Protein AF-A0A484KHX3-F1 (afdb_monomer_lite)

Foldseek 3Di:
DPLPVPVVCLDVPNVCVLVVLQVLLVQLVVPPPRDDPVVNVSSLVVVLVCVVPDDPVSVVVSLVSHDPSSNVSNCVSNVD

Sequence (80 aa):
MVERSDAELLGPNNQYLPKIVSVFAEVLCAGKDLATEQTASRMVSLLRQLQQTLPPATLASTWSSLQPQQQMALQSILSS

pLDDT: mean 84.07, std 10.52, range [50.41, 92.38]

InterPro domains:
  IPR011989 Armadillo-like helical [G3DSA:1.25.10.10] (1-79)

Organism: NCBI:txid132261

Structure (mmCIF, N/CA/C/O backbone):
data_AF-A0A484KHX3-F1
#
_entry.id   AF-A0A484KHX3-F1
#
loop_
_atom_site.group_PDB
_atom_site.id
_atom_site.type_symbol
_atom_site.label_atom_id
_atom_site.label_alt_id
_atom_site.label_comp_id
_atom_site.label_asym_id
_atom_site.label_entity_id
_atom_site.label_seq_id
_atom_site.pdbx_PDB_ins_code
_atom_site.Cartn_x
_atom_site.Cartn_y
_atom_site.Cartn_z
_atom_site.occupancy
_atom_site.B_iso_or_equiv
_atom_site.auth_seq_id
_atom_site.auth_comp_id
_atom_site.auth_asym_id
_atom_site.auth_atom_id
_atom_site.pdbx_PDB_model_num
ATOM 1 N N . MET A 1 1 ? -4.315 -19.289 -3.716 1.00 53.31 1 MET A N 1
ATOM 2 C CA . MET A 1 1 ? -4.209 -18.241 -2.678 1.00 53.31 1 MET A CA 1
ATOM 3 C C . MET A 1 1 ? -3.626 -17.002 -3.348 1.00 53.31 1 MET A C 1
ATOM 5 O O . MET A 1 1 ? -2.480 -17.056 -3.771 1.00 53.31 1 MET A O 1
ATOM 9 N N . VAL A 1 2 ? -4.443 -15.959 -3.531 1.00 53.78 2 VAL A N 1
ATOM 10 C CA . VAL A 1 2 ? -4.203 -14.705 -4.296 1.00 53.78 2 VAL A CA 1
ATOM 11 C C . VAL A 1 2 ? -3.305 -13.719 -3.509 1.00 53.78 2 VAL A C 1
ATOM 13 O O . VAL A 1 2 ? -3.555 -12.531 -3.386 1.00 53.78 2 VAL A O 1
ATOM 16 N N . GLU A 1 3 ? -2.261 -14.235 -2.860 1.00 50.41 3 GLU A N 1
ATOM 17 C CA . GLU A 1 3 ? -1.343 -13.421 -2.039 1.00 50.41 3 GLU A CA 1
ATOM 18 C C . GLU A 1 3 ? 0.035 -13.240 -2.676 1.00 50.41 3 GLU A C 1
ATOM 20 O O . GLU A 1 3 ? 0.808 -12.381 -2.255 1.00 50.41 3 GLU A O 1
ATOM 25 N N . ARG A 1 4 ? 0.357 -14.034 -3.702 1.00 55.44 4 ARG A N 1
ATOM 26 C CA . ARG A 1 4 ? 1.459 -13.694 -4.598 1.00 55.44 4 ARG A CA 1
ATOM 27 C C . ARG A 1 4 ? 0.942 -12.607 -5.520 1.00 55.44 4 ARG A C 1
ATOM 29 O O . ARG A 1 4 ? -0.183 -12.716 -5.986 1.00 55.44 4 ARG A O 1
ATOM 36 N N . SER A 1 5 ? 1.741 -11.566 -5.730 1.00 54.88 5 SER A N 1
ATOM 37 C CA . SER A 1 5 ? 1.498 -10.489 -6.687 1.00 54.88 5 SER A CA 1
ATOM 38 C C . SER A 1 5 ? 1.310 -11.048 -8.100 1.00 54.88 5 SER A C 1
ATOM 40 O O . SER A 1 5 ? 2.219 -10.977 -8.924 1.00 54.88 5 SER A O 1
ATOM 42 N N . ASP A 1 6 ? 0.156 -11.651 -8.370 1.00 57.91 6 ASP A N 1
ATOM 43 C CA . ASP A 1 6 ? -0.246 -12.051 -9.702 1.00 57.91 6 ASP A CA 1
ATOM 44 C C . ASP A 1 6 ? -0.280 -10.766 -10.516 1.00 57.91 6 ASP A C 1
ATOM 46 O O . ASP A 1 6 ? -1.031 -9.836 -10.213 1.00 57.91 6 ASP A O 1
ATOM 50 N N . ALA A 1 7 ? 0.592 -10.683 -11.519 1.00 58.94 7 ALA A N 1
ATOM 51 C CA . ALA A 1 7 ? 0.667 -9.537 -12.418 1.00 58.94 7 ALA A CA 1
ATOM 52 C C . ALA A 1 7 ? -0.707 -9.229 -13.050 1.00 58.94 7 ALA A C 1
ATOM 54 O O . ALA A 1 7 ? -0.988 -8.088 -13.407 1.00 58.94 7 ALA A O 1
ATOM 55 N N . GLU A 1 8 ? -1.590 -10.230 -13.100 1.00 64.75 8 GLU A N 1
ATOM 56 C CA . GLU A 1 8 ? -2.992 -10.112 -13.493 1.00 64.75 8 GLU A CA 1
ATOM 57 C C . GLU A 1 8 ? -3.791 -9.128 -12.619 1.00 64.75 8 GLU A C 1
ATOM 59 O O . GLU A 1 8 ? -4.616 -8.385 -13.145 1.00 64.75 8 GLU A O 1
ATOM 64 N N . LEU A 1 9 ? -3.520 -9.048 -11.309 1.00 72.25 9 LEU A N 1
ATOM 65 C CA . LEU A 1 9 ? -4.214 -8.132 -10.389 1.00 72.25 9 LEU A CA 1
ATOM 66 C C . LEU A 1 9 ? -3.792 -6.677 -10.582 1.00 72.25 9 LEU A C 1
ATOM 68 O O . LEU A 1 9 ? -4.607 -5.767 -10.441 1.00 72.25 9 LEU A O 1
ATOM 72 N N . LEU A 1 10 ? -2.518 -6.446 -10.897 1.00 79.81 10 LEU A N 1
ATOM 73 C CA . LEU A 1 10 ? -2.002 -5.099 -11.153 1.00 79.81 10 LEU A CA 1
ATOM 74 C C . LEU A 1 10 ? -2.347 -4.624 -12.571 1.00 79.81 10 LEU A C 1
ATOM 76 O O . LEU A 1 10 ? -2.398 -3.417 -12.823 1.00 79.81 10 LEU A O 1
ATOM 80 N N . GLY A 1 11 ? -2.641 -5.565 -13.470 1.00 81.38 11 GLY A N 1
ATOM 81 C CA . GLY A 1 11 ? -2.890 -5.314 -14.880 1.00 81.38 11 GLY A CA 1
ATOM 82 C C . GLY A 1 11 ? -1.613 -4.923 -15.636 1.00 81.38 11 GLY A C 1
ATOM 83 O O . GLY A 1 11 ? -0.548 -4.729 -15.038 1.00 81.38 11 GLY A O 1
ATOM 84 N N . PRO A 1 12 ? -1.695 -4.782 -16.970 1.00 82.81 12 PRO A N 1
ATOM 85 C CA . PRO A 1 12 ? -0.556 -4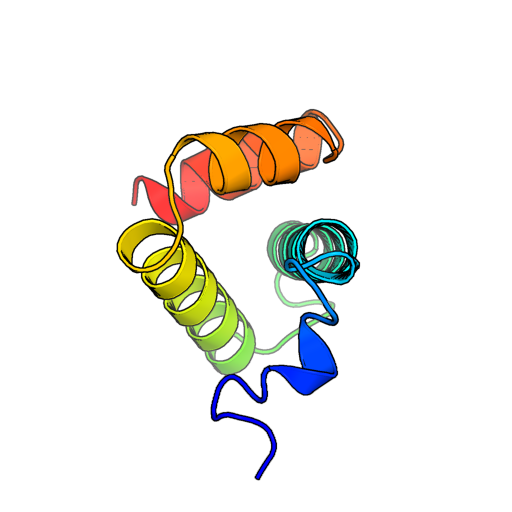.347 -17.768 1.00 82.81 12 PRO A CA 1
ATOM 86 C C . PRO A 1 12 ? -0.054 -2.986 -17.271 1.00 82.81 12 PRO A C 1
ATOM 88 O O . PRO A 1 12 ? -0.840 -2.077 -17.001 1.00 82.81 12 PRO A O 1
ATOM 91 N N . ASN A 1 13 ? 1.267 -2.857 -17.119 1.00 81.88 13 ASN A N 1
ATOM 92 C CA . ASN A 1 13 ? 1.932 -1.650 -16.615 1.00 81.88 13 ASN A CA 1
ATOM 93 C C . ASN A 1 13 ? 1.392 -1.128 -15.268 1.00 81.88 13 ASN A C 1
ATOM 95 O O . ASN A 1 13 ? 1.452 0.072 -15.007 1.00 81.88 13 ASN A O 1
ATOM 99 N N . ASN A 1 14 ? 0.888 -2.013 -14.401 1.00 85.25 14 ASN A N 1
ATOM 100 C CA . ASN A 1 14 ? 0.344 -1.661 -13.086 1.00 85.25 14 ASN A CA 1
ATOM 101 C C . ASN A 1 14 ? -0.867 -0.709 -13.142 1.00 85.25 14 ASN A C 1
ATOM 103 O O . ASN A 1 14 ? -1.094 0.057 -12.206 1.00 85.25 14 ASN A O 1
ATOM 107 N N . GLN A 1 15 ? -1.659 -0.737 -14.218 1.00 86.19 15 GLN A N 1
ATOM 108 C CA . GLN A 1 15 ? -2.786 0.185 -14.411 1.00 86.19 15 GLN A CA 1
ATOM 109 C C . GLN A 1 15 ? -3.830 0.174 -13.276 1.00 86.19 15 GLN A C 1
ATOM 111 O O . GLN A 1 15 ? -4.485 1.186 -13.040 1.00 86.19 15 GLN A O 1
ATOM 116 N N . TYR A 1 16 ? -3.993 -0.943 -12.557 1.00 89.19 16 TYR A N 1
ATOM 117 C CA . TYR A 1 16 ? -4.947 -1.052 -11.444 1.00 89.19 16 TYR A CA 1
ATOM 118 C C . TYR A 1 16 ? -4.344 -0.690 -10.087 1.00 89.19 16 TYR A C 1
ATOM 120 O O . TYR A 1 16 ? -5.079 -0.505 -9.114 1.00 89.19 16 TYR A O 1
ATOM 128 N N . LEU A 1 17 ? -3.022 -0.529 -10.019 1.00 89.56 17 LEU A N 1
ATOM 129 C CA . LEU A 1 17 ? -2.308 -0.209 -8.791 1.00 89.56 17 LEU A CA 1
ATOM 130 C C . LEU A 1 17 ? -2.847 1.053 -8.088 1.00 89.56 17 LEU A C 1
ATOM 132 O O . LEU A 1 17 ? -3.080 0.967 -6.883 1.00 89.56 17 LEU A O 1
ATOM 136 N N . PRO A 1 18 ? -3.145 2.180 -8.772 1.00 90.06 18 PRO A N 1
ATOM 137 C CA . PRO A 1 18 ? -3.718 3.356 -8.110 1.00 90.06 18 PRO A CA 1
ATOM 138 C C . PRO A 1 18 ? -5.047 3.066 -7.414 1.00 90.06 18 PRO A C 1
ATOM 140 O O . PRO A 1 18 ? -5.277 3.512 -6.289 1.00 90.06 18 PRO A O 1
ATOM 143 N N . LYS A 1 19 ? -5.912 2.260 -8.042 1.00 91.25 19 LYS A N 1
ATOM 144 C CA . LYS A 1 19 ? -7.202 1.890 -7.456 1.00 91.25 19 LYS A CA 1
ATOM 145 C C . LYS A 1 19 ? -7.023 0.978 -6.244 1.00 91.25 19 LYS A C 1
ATOM 147 O O . LYS A 1 19 ? -7.686 1.197 -5.2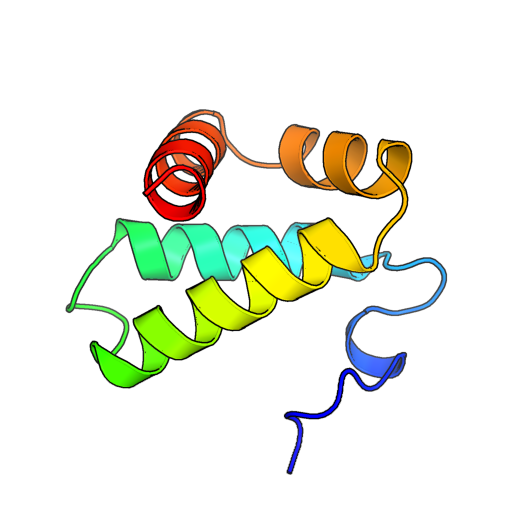33 1.00 91.25 19 LYS A O 1
ATOM 152 N N . ILE A 1 20 ? -6.117 0.003 -6.327 1.00 91.00 20 ILE A N 1
ATOM 153 C CA . ILE A 1 20 ? -5.803 -0.915 -5.222 1.00 91.00 20 ILE A CA 1
ATOM 154 C C . ILE A 1 20 ? -5.246 -0.142 -4.022 1.00 91.00 20 ILE A C 1
ATOM 156 O O . ILE A 1 20 ? -5.733 -0.305 -2.905 1.00 91.00 20 ILE A O 1
ATOM 160 N N . VAL A 1 21 ? -4.275 0.747 -4.253 1.00 91.25 21 VAL A N 1
ATOM 161 C CA . VAL A 1 21 ? -3.676 1.567 -3.190 1.00 91.25 21 VAL A CA 1
ATOM 162 C C . VAL A 1 21 ? -4.711 2.505 -2.565 1.00 91.25 21 VAL A C 1
ATOM 164 O O . VAL A 1 21 ? -4.717 2.666 -1.348 1.00 91.25 21 VAL A O 1
ATOM 167 N N . SER A 1 22 ? -5.628 3.071 -3.356 1.00 90.38 22 SER A N 1
ATOM 168 C CA . SER A 1 22 ? -6.718 3.904 -2.829 1.00 90.38 22 SER A CA 1
ATOM 169 C C . SER A 1 22 ? -7.656 3.125 -1.904 1.00 90.38 22 SER A C 1
ATOM 171 O O . SER A 1 22 ? -7.985 3.616 -0.827 1.00 90.38 22 SER A O 1
ATOM 173 N N . VAL A 1 23 ? -8.026 1.890 -2.262 1.00 91.06 23 VAL A N 1
ATOM 174 C CA . VAL A 1 23 ? -8.847 1.026 -1.395 1.00 91.06 23 VAL A CA 1
ATOM 175 C C . VAL A 1 23 ? -8.101 0.674 -0.109 1.00 91.06 23 VAL A C 1
ATOM 177 O O . VAL A 1 23 ? -8.679 0.744 0.971 1.00 91.06 23 VAL A O 1
ATOM 180 N N . PHE A 1 24 ? -6.808 0.348 -0.190 1.00 91.81 24 PHE A N 1
ATOM 181 C CA . PHE A 1 24 ? -6.008 0.081 1.010 1.00 91.81 24 PHE A CA 1
ATOM 182 C C . PHE A 1 24 ? -5.942 1.311 1.914 1.00 91.81 24 PHE A C 1
ATOM 184 O O . PHE A 1 24 ? -6.130 1.187 3.119 1.00 91.81 24 PHE A O 1
ATOM 191 N N . ALA A 1 25 ? -5.726 2.499 1.347 1.00 89.69 25 ALA A N 1
ATOM 192 C CA . ALA A 1 25 ? -5.720 3.739 2.110 1.00 89.69 25 ALA A CA 1
ATOM 193 C C . ALA A 1 25 ? -7.071 3.999 2.789 1.00 89.69 25 ALA A C 1
ATOM 195 O O . ALA A 1 25 ? -7.097 4.396 3.945 1.00 89.69 25 ALA A O 1
ATOM 196 N N . GLU A 1 26 ? -8.187 3.745 2.107 1.00 89.12 26 GLU A N 1
ATOM 197 C CA . GLU A 1 26 ? -9.528 3.897 2.678 1.00 89.12 26 GLU A CA 1
ATOM 198 C C . GLU A 1 26 ? -9.768 2.944 3.854 1.00 89.12 26 GLU A C 1
ATOM 200 O O . GLU A 1 26 ? -10.173 3.387 4.927 1.00 89.12 26 GLU A O 1
ATOM 205 N N . VAL A 1 27 ? -9.429 1.662 3.692 1.00 90.19 27 VAL A N 1
ATOM 206 C CA . VAL A 1 27 ? -9.542 0.657 4.760 1.00 90.19 27 VAL A CA 1
ATOM 207 C C . VAL A 1 27 ? -8.665 1.023 5.958 1.00 90.19 27 VAL A C 1
ATOM 209 O O . VAL A 1 27 ? -9.116 0.958 7.099 1.00 90.19 27 VAL A O 1
ATOM 212 N N . LEU A 1 28 ? -7.424 1.449 5.710 1.00 88.12 28 LEU A N 1
ATOM 213 C CA . LEU A 1 28 ? -6.486 1.831 6.766 1.00 88.12 28 LEU A CA 1
ATOM 214 C C . LEU A 1 28 ? -6.887 3.142 7.465 1.00 88.12 28 LEU A C 1
ATOM 216 O O . LEU A 1 28 ? -6.654 3.278 8.664 1.00 88.12 28 LEU A O 1
ATOM 220 N N . CYS A 1 29 ? -7.515 4.083 6.752 1.00 84.75 29 CYS A N 1
ATOM 221 C CA . CYS A 1 29 ? -8.056 5.322 7.319 1.00 84.75 29 CYS A CA 1
ATOM 222 C C . CYS A 1 29 ? -9.324 5.096 8.148 1.00 84.75 29 CYS A C 1
ATOM 224 O O . CYS A 1 29 ? -9.521 5.784 9.147 1.00 84.75 29 CYS A O 1
ATOM 226 N N . ALA A 1 30 ? -10.190 4.167 7.736 1.00 84.50 30 ALA A N 1
ATOM 227 C CA . ALA A 1 30 ? -11.424 3.852 8.453 1.00 84.50 30 ALA A CA 1
ATOM 228 C C . ALA A 1 30 ? -11.177 3.090 9.767 1.00 84.50 30 ALA A C 1
ATOM 230 O O . ALA A 1 30 ? -12.055 3.031 10.622 1.00 84.50 30 ALA A O 1
ATOM 231 N N . GLY A 1 31 ? -9.984 2.516 9.954 1.00 71.12 31 GLY A N 1
ATOM 232 C CA . GLY A 1 31 ? -9.611 1.819 11.181 1.00 71.12 31 GLY A CA 1
ATOM 233 C C . GLY A 1 31 ? -10.266 0.439 11.313 1.00 71.12 31 GLY A C 1
ATOM 234 O O . GLY A 1 31 ? -10.377 -0.312 10.344 1.00 71.12 31 GLY A O 1
ATOM 235 N N . LYS A 1 32 ? -10.659 0.068 12.540 1.00 72.31 32 LYS A N 1
ATOM 236 C CA . LYS A 1 32 ? -11.136 -1.293 12.867 1.00 72.31 32 LYS A CA 1
ATOM 237 C C . LYS A 1 32 ? -12.549 -1.600 12.351 1.00 72.31 32 LYS A C 1
ATOM 239 O O . LYS A 1 32 ? -12.972 -2.749 12.434 1.00 72.31 32 LYS A O 1
ATOM 244 N N . ASP A 1 33 ? -13.251 -0.613 11.800 1.00 79.19 33 ASP A N 1
ATOM 245 C CA . ASP A 1 33 ? -14.602 -0.774 11.256 1.00 79.19 33 ASP A CA 1
ATOM 246 C C . ASP A 1 33 ? -14.637 -1.560 9.936 1.00 79.19 33 ASP A C 1
ATOM 248 O O . ASP A 1 33 ? -15.621 -2.242 9.656 1.00 79.19 33 ASP A O 1
ATOM 252 N N . LEU A 1 34 ? -13.566 -1.501 9.132 1.00 84.19 34 LEU A N 1
ATOM 253 C CA . LEU A 1 34 ? -13.514 -2.152 7.813 1.00 84.19 34 LEU A CA 1
ATOM 254 C C . LEU A 1 34 ? -12.596 -3.378 7.757 1.00 84.19 34 LEU A C 1
ATOM 256 O O . LEU A 1 34 ? -12.768 -4.232 6.887 1.00 84.19 34 LEU A O 1
ATOM 260 N N . ALA A 1 35 ? -11.619 -3.482 8.659 1.00 89.12 35 ALA A N 1
ATOM 261 C CA . ALA A 1 35 ? -10.660 -4.580 8.658 1.00 89.12 35 ALA A CA 1
ATOM 262 C C . ALA A 1 35 ? -10.158 -4.926 10.062 1.00 89.12 35 ALA A C 1
ATOM 264 O O . ALA A 1 35 ? -10.011 -4.074 10.938 1.00 89.12 35 ALA A O 1
ATOM 265 N N . THR A 1 36 ? -9.819 -6.202 10.257 1.00 89.56 36 THR A N 1
ATOM 266 C CA . THR A 1 36 ? -9.105 -6.641 11.459 1.00 89.56 36 THR A CA 1
ATOM 267 C C . THR A 1 36 ? -7.686 -6.076 11.481 1.00 89.56 36 THR A C 1
ATOM 269 O O . THR A 1 36 ? -7.093 -5.795 10.439 1.00 89.56 36 THR A O 1
ATOM 272 N N . GLU A 1 37 ? -7.094 -5.982 12.671 1.00 88.69 37 GLU A N 1
ATOM 273 C CA . GLU A 1 37 ? -5.719 -5.493 12.846 1.00 88.69 37 GLU A CA 1
ATOM 274 C C . GLU A 1 37 ? -4.694 -6.327 12.058 1.00 88.69 37 GLU A C 1
ATOM 276 O O . GLU A 1 37 ? -3.787 -5.782 11.432 1.00 88.69 37 GLU A O 1
ATOM 281 N N . GLN A 1 38 ? -4.898 -7.647 11.994 1.00 89.88 38 GLN A N 1
ATOM 282 C CA . GLN A 1 38 ? -4.087 -8.543 11.169 1.00 89.88 38 GLN A CA 1
ATOM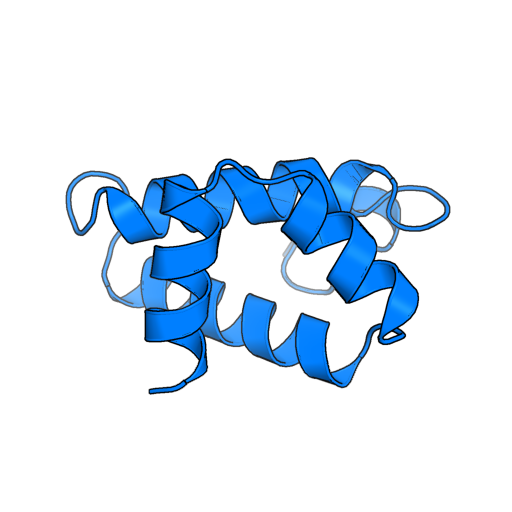 283 C C . GLN A 1 38 ? -4.182 -8.185 9.677 1.00 89.88 38 GLN A C 1
ATOM 285 O O . GLN A 1 38 ? -3.169 -8.152 8.979 1.00 89.88 38 GLN A O 1
ATOM 290 N N . THR A 1 39 ? -5.390 -7.903 9.182 1.00 91.69 39 THR A N 1
ATOM 291 C CA . THR A 1 39 ? -5.616 -7.543 7.774 1.00 91.69 39 THR A CA 1
ATOM 292 C C . THR A 1 39 ? -4.979 -6.194 7.454 1.00 91.69 39 THR A C 1
ATOM 294 O O . THR A 1 39 ? -4.268 -6.072 6.457 1.00 91.69 39 THR A O 1
ATOM 297 N N . ALA A 1 40 ? -5.150 -5.207 8.337 1.00 90.81 40 ALA A N 1
ATOM 298 C CA . ALA A 1 40 ? -4.501 -3.907 8.220 1.00 90.81 40 ALA A CA 1
ATOM 299 C C . ALA A 1 40 ? -2.968 -4.049 8.187 1.00 90.81 40 ALA A C 1
ATOM 301 O O . ALA A 1 40 ? -2.317 -3.532 7.282 1.00 90.81 40 ALA A O 1
ATOM 302 N N . SER A 1 41 ? -2.384 -4.837 9.096 1.00 90.94 41 SER A N 1
ATOM 303 C CA . SER A 1 41 ? -0.939 -5.111 9.124 1.00 90.94 41 SER A CA 1
ATOM 304 C C . SER A 1 41 ? -0.433 -5.760 7.825 1.00 90.94 41 SER A C 1
ATOM 306 O O . SER A 1 41 ? 0.629 -5.399 7.301 1.00 90.94 41 SER A O 1
ATOM 308 N N . ARG A 1 42 ? -1.223 -6.672 7.241 1.00 91.38 42 ARG A N 1
ATOM 309 C CA . ARG A 1 42 ? -0.913 -7.298 5.949 1.00 91.38 42 ARG A CA 1
ATOM 310 C C . ARG A 1 42 ? -0.930 -6.279 4.807 1.00 91.38 42 ARG A C 1
ATOM 312 O O . ARG A 1 42 ? 0.004 -6.268 4.009 1.00 91.38 42 ARG A O 1
ATOM 319 N N . MET A 1 43 ? -1.930 -5.396 4.758 1.00 92.38 43 MET A N 1
ATOM 320 C CA . MET A 1 43 ? -2.005 -4.309 3.769 1.00 92.38 43 MET A CA 1
ATOM 321 C C . MET A 1 43 ? -0.806 -3.360 3.873 1.00 92.38 43 MET A C 1
ATOM 323 O O . MET A 1 43 ? -0.198 -3.032 2.856 1.00 92.38 43 MET A O 1
ATOM 327 N N . VAL A 1 44 ? -0.405 -2.977 5.090 1.00 91.75 44 VAL A N 1
ATOM 328 C CA . VAL A 1 44 ? 0.786 -2.136 5.315 1.00 91.75 44 VAL A CA 1
ATOM 329 C C . VAL A 1 44 ? 2.054 -2.828 4.823 1.00 91.75 44 VAL A C 1
ATOM 331 O O . VAL A 1 44 ? 2.871 -2.209 4.141 1.00 91.75 44 VAL A O 1
ATOM 334 N N . SER A 1 45 ? 2.205 -4.119 5.115 1.00 91.94 45 SER A N 1
ATOM 335 C CA . SER A 1 45 ? 3.354 -4.907 4.656 1.00 91.94 45 SER A CA 1
ATOM 336 C C . SER A 1 45 ? 3.433 -4.963 3.125 1.00 91.94 45 SER A C 1
ATOM 338 O O . SER A 1 45 ? 4.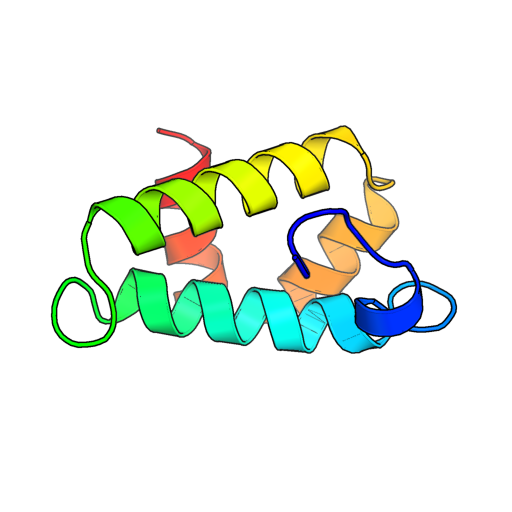509 -4.783 2.555 1.00 91.94 45 SER A O 1
ATOM 340 N N . LEU A 1 46 ? 2.291 -5.133 2.447 1.00 90.88 46 LEU A N 1
ATOM 341 C CA . LEU A 1 46 ? 2.210 -5.104 0.983 1.00 90.88 46 LEU A CA 1
ATOM 342 C C . LEU A 1 46 ? 2.558 -3.724 0.411 1.00 90.88 46 LEU A C 1
ATOM 344 O O . LEU A 1 46 ? 3.305 -3.642 -0.561 1.00 90.88 46 LEU A O 1
ATOM 348 N N . L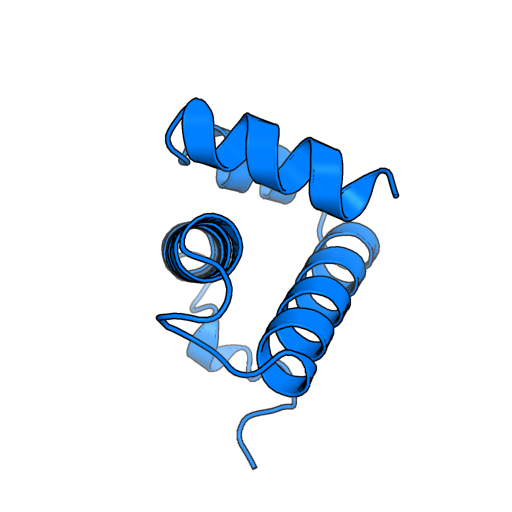EU A 1 47 ? 2.083 -2.636 1.024 1.00 90.50 47 LEU A N 1
ATOM 349 C CA . LEU A 1 47 ? 2.424 -1.272 0.604 1.00 90.50 47 LEU A CA 1
ATOM 350 C C . LEU A 1 47 ? 3.927 -0.988 0.734 1.00 90.50 47 LEU A C 1
ATOM 352 O O . LEU A 1 47 ? 4.519 -0.408 -0.177 1.00 90.50 47 LEU A O 1
ATOM 356 N N . ARG A 1 48 ? 4.568 -1.447 1.817 1.00 91.19 48 ARG A N 1
ATOM 357 C CA . ARG A 1 48 ? 6.030 -1.347 1.976 1.00 91.19 48 ARG A CA 1
ATOM 358 C C . ARG A 1 48 ? 6.767 -2.172 0.927 1.00 91.19 48 ARG A C 1
ATOM 360 O O . ARG A 1 48 ? 7.731 -1.692 0.341 1.00 91.19 48 ARG A O 1
ATOM 367 N N . GLN A 1 49 ? 6.291 -3.380 0.630 1.00 89.50 49 GLN A N 1
ATOM 368 C CA . GLN A 1 49 ? 6.871 -4.198 -0.434 1.00 89.50 49 GLN A CA 1
ATOM 369 C C . GLN A 1 49 ? 6.750 -3.516 -1.805 1.00 89.50 49 GLN A C 1
ATOM 371 O O . GLN A 1 49 ? 7.704 -3.524 -2.581 1.00 89.50 49 GLN A O 1
ATOM 376 N N . LEU A 1 50 ? 5.614 -2.880 -2.105 1.00 88.25 50 LEU A N 1
ATOM 377 C CA . LEU A 1 50 ? 5.429 -2.112 -3.339 1.00 88.25 50 LEU A CA 1
ATOM 378 C C . LEU A 1 50 ? 6.419 -0.945 -3.431 1.00 88.25 50 LEU A C 1
ATOM 380 O O . LEU A 1 50 ? 7.003 -0.741 -4.492 1.00 88.25 50 LEU A O 1
ATOM 384 N N . GLN A 1 51 ? 6.683 -0.239 -2.325 1.00 87.44 51 GLN A N 1
ATOM 385 C CA . GLN A 1 51 ? 7.707 0.813 -2.297 1.00 87.44 51 GLN A CA 1
ATOM 386 C C . GLN A 1 51 ? 9.116 0.301 -2.624 1.00 87.44 51 GLN A C 1
ATOM 388 O O . GLN A 1 51 ? 9.896 1.025 -3.232 1.00 87.44 51 GLN A O 1
ATOM 393 N N . GLN A 1 52 ? 9.448 -0.929 -2.227 1.00 87.81 52 GLN A N 1
ATOM 394 C CA . GLN A 1 52 ? 10.771 -1.519 -2.466 1.00 87.81 52 GLN A CA 1
ATOM 395 C C . GLN A 1 52 ? 10.914 -2.144 -3.861 1.00 87.81 52 GLN A C 1
ATOM 397 O O . GLN A 1 52 ? 12.027 -2.319 -4.348 1.00 87.81 52 GLN A O 1
ATOM 402 N N . THR A 1 53 ? 9.802 -2.520 -4.494 1.00 87.19 53 THR A N 1
ATOM 403 C CA . THR A 1 53 ? 9.807 -3.290 -5.751 1.00 87.19 53 THR A CA 1
ATOM 404 C C . THR A 1 53 ? 9.502 -2.446 -6.981 1.00 87.19 53 THR A C 1
ATOM 406 O O . THR A 1 53 ? 9.914 -2.812 -8.081 1.00 87.19 53 THR A O 1
ATOM 409 N N . LEU A 1 54 ? 8.792 -1.325 -6.825 1.00 87.00 54 LEU A N 1
ATOM 410 C CA . LEU A 1 54 ? 8.389 -0.482 -7.943 1.00 87.00 54 LEU A CA 1
ATOM 411 C C . LEU A 1 54 ? 9.351 0.689 -8.182 1.00 87.00 54 LEU A C 1
ATOM 413 O O . LEU A 1 54 ? 9.899 1.251 -7.234 1.00 87.00 54 LEU A O 1
ATOM 417 N N . PRO A 1 55 ? 9.502 1.133 -9.445 1.00 89.69 55 PRO A N 1
ATOM 418 C CA . PRO A 1 55 ? 10.254 2.338 -9.760 1.00 89.69 55 PRO A CA 1
ATOM 419 C C . PRO A 1 55 ? 9.673 3.582 -9.059 1.00 89.69 55 PRO A C 1
ATOM 421 O O . PRO A 1 55 ? 8.445 3.727 -8.994 1.00 89.69 55 PRO A O 1
ATOM 424 N N . PRO A 1 56 ? 10.516 4.550 -8.643 1.00 87.62 56 PRO A N 1
ATOM 425 C CA . PRO A 1 56 ? 10.066 5.783 -7.991 1.00 87.62 56 PRO A CA 1
ATOM 426 C C . PRO A 1 56 ? 9.013 6.558 -8.794 1.00 87.62 56 PRO A C 1
ATOM 428 O O . PRO A 1 56 ? 8.075 7.105 -8.220 1.00 87.62 56 PRO A O 1
ATOM 431 N N . ALA A 1 57 ? 9.120 6.565 -10.127 1.00 88.12 57 ALA A N 1
ATOM 432 C CA . ALA A 1 57 ? 8.162 7.236 -11.008 1.00 88.12 57 ALA A CA 1
ATOM 433 C C . ALA A 1 57 ? 6.759 6.597 -10.968 1.00 88.12 57 ALA A C 1
ATOM 435 O O . ALA A 1 57 ? 5.749 7.306 -10.968 1.00 88.12 57 ALA A O 1
ATOM 436 N N . THR A 1 58 ? 6.681 5.263 -10.890 1.00 88.69 58 THR A N 1
ATOM 437 C CA . THR A 1 58 ? 5.412 4.528 -10.774 1.00 88.69 58 THR A CA 1
ATOM 438 C C . THR A 1 58 ? 4.763 4.781 -9.417 1.00 88.69 58 THR A C 1
ATOM 440 O O . THR A 1 58 ? 3.557 5.021 -9.349 1.00 88.69 58 THR A O 1
ATOM 443 N N . LEU A 1 59 ? 5.559 4.798 -8.342 1.00 87.94 59 LEU A N 1
ATOM 444 C CA . LEU A 1 59 ? 5.083 5.132 -6.998 1.00 87.94 59 LEU A CA 1
ATOM 445 C C . LEU A 1 59 ? 4.572 6.571 -6.928 1.00 87.94 59 LEU A C 1
ATOM 447 O O . LEU A 1 59 ? 3.452 6.794 -6.478 1.00 87.94 59 LEU A O 1
ATOM 451 N N . ALA A 1 60 ? 5.339 7.536 -7.438 1.00 88.94 60 ALA A N 1
ATOM 452 C CA . ALA A 1 60 ? 4.941 8.941 -7.453 1.00 88.94 60 ALA A CA 1
ATOM 453 C C . ALA A 1 60 ? 3.618 9.149 -8.206 1.00 88.94 60 ALA A C 1
ATOM 455 O O . ALA A 1 60 ? 2.722 9.831 -7.706 1.00 88.94 60 ALA A O 1
ATOM 456 N N . SER A 1 61 ? 3.458 8.506 -9.367 1.00 89.94 61 SER A N 1
ATOM 457 C CA . SER A 1 61 ? 2.220 8.564 -10.157 1.00 89.94 61 SER A CA 1
ATOM 458 C C . SER A 1 61 ? 1.036 7.929 -9.419 1.00 89.94 61 SER A C 1
ATOM 460 O O . SER A 1 61 ? -0.060 8.483 -9.401 1.00 89.94 61 SER A O 1
ATOM 462 N N . THR A 1 62 ? 1.270 6.796 -8.751 1.00 91.12 62 THR A N 1
ATOM 463 C CA . THR A 1 62 ? 0.259 6.084 -7.956 1.00 91.12 62 THR A CA 1
ATOM 464 C C . THR A 1 62 ? -0.210 6.928 -6.773 1.00 91.12 62 THR A C 1
ATOM 466 O O . THR A 1 62 ? -1.412 7.092 -6.590 1.00 91.12 62 THR A O 1
ATOM 469 N N . TRP A 1 63 ? 0.714 7.514 -6.003 1.00 89.06 63 TRP A N 1
ATOM 470 C CA . TRP A 1 63 ? 0.382 8.371 -4.860 1.00 89.06 63 TRP A CA 1
ATOM 471 C C . TRP A 1 63 ? -0.322 9.651 -5.305 1.00 89.06 63 TRP A C 1
ATOM 473 O O . TRP A 1 63 ? -1.315 10.035 -4.694 1.00 89.06 63 TRP A O 1
ATOM 483 N N . SER A 1 64 ? 0.129 10.267 -6.402 1.00 89.31 64 SER A N 1
ATOM 484 C CA . SER A 1 64 ? -0.481 11.485 -6.956 1.00 89.31 64 SER A CA 1
ATOM 485 C C . SER A 1 64 ? -1.931 11.279 -7.403 1.00 89.31 64 SER A C 1
ATOM 487 O O . SER A 1 64 ? -2.701 12.232 -7.427 1.00 89.31 64 SER A O 1
ATOM 489 N N . SER A 1 65 ? -2.321 10.041 -7.722 1.00 89.44 65 SER A N 1
ATOM 490 C CA . SER A 1 65 ? -3.699 9.684 -8.074 1.00 89.44 65 SER A CA 1
ATOM 491 C C . SER A 1 65 ? -4.635 9.542 -6.863 1.00 89.44 65 SER A C 1
ATOM 493 O O . SER A 1 65 ? -5.841 9.370 -7.052 1.00 89.44 65 SER A O 1
ATOM 495 N N . LEU A 1 66 ? -4.108 9.557 -5.636 1.00 88.69 66 LEU A N 1
ATOM 496 C CA . LEU A 1 66 ? -4.891 9.417 -4.407 1.00 88.69 66 LEU A CA 1
ATOM 497 C C . LEU A 1 66 ? -5.418 10.766 -3.921 1.00 88.69 66 LEU A C 1
ATOM 499 O O . LEU A 1 66 ? -4.848 11.818 -4.203 1.00 88.69 66 LEU A O 1
ATOM 503 N N . GLN A 1 67 ? -6.473 10.726 -3.108 1.00 87.31 67 GLN A N 1
ATOM 504 C CA . GLN A 1 67 ? -6.962 11.924 -2.429 1.00 87.31 67 GLN A CA 1
ATOM 505 C C . GLN A 1 67 ? -5.917 12.448 -1.422 1.00 87.31 67 GLN A C 1
ATOM 507 O O . GLN A 1 67 ? -5.231 11.640 -0.790 1.00 87.31 67 GLN A O 1
ATOM 512 N N . PRO A 1 68 ? -5.825 13.771 -1.182 1.00 87.56 68 PRO A N 1
ATOM 513 C CA . PRO A 1 68 ? -4.832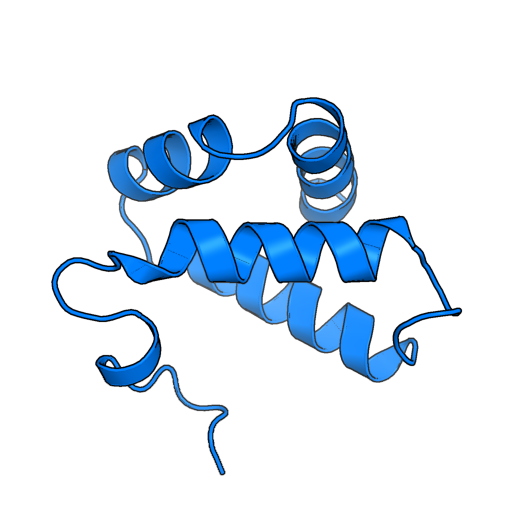 14.350 -0.268 1.00 87.56 68 PRO A CA 1
ATOM 514 C C . PRO A 1 68 ? -4.855 13.735 1.141 1.00 87.56 68 PRO A C 1
ATOM 516 O O . PRO A 1 68 ? -3.809 13.474 1.731 1.00 87.56 68 PRO A O 1
ATOM 519 N N . GLN A 1 69 ? -6.047 13.432 1.663 1.00 84.81 69 GLN A N 1
ATOM 520 C CA . GLN A 1 69 ? -6.208 12.774 2.962 1.00 84.81 69 GLN A CA 1
ATOM 521 C C . GLN A 1 69 ? -5.616 11.355 2.974 1.00 84.81 69 GLN A C 1
ATOM 523 O O . GLN A 1 69 ? -4.940 10.977 3.928 1.00 84.81 69 GLN A O 1
ATOM 528 N N . GLN A 1 70 ? -5.820 10.589 1.898 1.00 86.00 70 GLN A N 1
ATOM 529 C CA . GLN A 1 70 ? -5.261 9.244 1.743 1.00 86.00 70 GLN A CA 1
ATOM 530 C C . GLN A 1 70 ? -3.731 9.278 1.617 1.00 86.00 70 GLN A C 1
ATOM 532 O O . GLN A 1 70 ? -3.056 8.423 2.186 1.00 86.00 70 GLN A O 1
ATOM 537 N N . GLN A 1 71 ? -3.171 10.280 0.926 1.00 88.56 71 GLN A N 1
ATOM 538 C CA . GLN A 1 71 ? -1.717 10.457 0.815 1.00 88.56 71 GLN A CA 1
ATOM 539 C C . GLN A 1 71 ? -1.067 10.705 2.179 1.00 88.56 71 GLN A C 1
ATOM 541 O O . GLN A 1 71 ? -0.070 10.061 2.505 1.00 88.56 71 GLN A O 1
ATOM 546 N N . MET A 1 72 ? -1.643 11.608 2.980 1.00 87.31 72 MET A N 1
ATOM 547 C CA . MET A 1 72 ? -1.133 11.917 4.319 1.00 87.31 72 MET A CA 1
ATOM 548 C C . MET A 1 72 ? -1.206 10.699 5.241 1.00 87.31 72 MET A C 1
ATOM 550 O O . MET A 1 72 ? -0.216 10.359 5.885 1.00 87.31 72 MET A O 1
ATOM 554 N N . ALA A 1 73 ? -2.338 9.990 5.248 1.00 85.75 73 ALA A N 1
ATOM 555 C CA . ALA A 1 73 ? -2.493 8.785 6.056 1.00 85.75 73 ALA A CA 1
ATOM 556 C C . ALA A 1 73 ? -1.485 7.693 5.664 1.00 85.75 73 ALA A C 1
ATOM 558 O O . ALA A 1 73 ? -0.811 7.133 6.528 1.00 85.75 73 ALA A O 1
ATOM 559 N N . LEU A 1 74 ? -1.314 7.437 4.361 1.00 87.94 74 LEU A N 1
ATOM 560 C CA . LEU A 1 74 ? -0.306 6.495 3.873 1.00 87.94 74 LEU A CA 1
ATOM 561 C C . LEU A 1 74 ? 1.111 6.911 4.272 1.00 87.94 74 LEU A C 1
ATOM 563 O O . LEU A 1 74 ? 1.892 6.050 4.669 1.00 87.94 74 LEU A O 1
ATOM 567 N N . GLN A 1 75 ? 1.456 8.200 4.195 1.00 87.31 75 GLN A N 1
ATOM 568 C CA . GLN A 1 75 ? 2.768 8.671 4.645 1.00 87.31 75 GLN A CA 1
ATOM 569 C C . GLN A 1 75 ? 2.990 8.403 6.135 1.00 87.31 75 GLN A C 1
ATOM 571 O O . GLN A 1 75 ? 4.049 7.888 6.492 1.00 87.31 75 GLN A O 1
ATOM 576 N N . SER A 1 76 ? 2.007 8.688 6.994 1.00 88.00 76 SER A N 1
ATOM 577 C CA . SER A 1 76 ? 2.112 8.405 8.432 1.00 88.00 76 SER A CA 1
ATOM 578 C C . SER A 1 76 ? 2.277 6.911 8.719 1.00 88.00 76 SER A C 1
ATOM 580 O O . SER A 1 76 ? 3.108 6.530 9.536 1.00 88.00 76 SER A O 1
ATOM 582 N N . ILE A 1 77 ? 1.539 6.056 8.009 1.00 86.69 77 ILE A N 1
ATOM 583 C CA . ILE A 1 77 ? 1.586 4.596 8.172 1.00 86.69 77 ILE A CA 1
ATOM 584 C C . ILE A 1 77 ? 2.919 3.999 7.692 1.00 86.69 77 ILE A C 1
ATOM 586 O O . ILE A 1 77 ? 3.405 3.014 8.253 1.00 86.69 77 ILE A O 1
ATOM 590 N N . LEU A 1 78 ? 3.507 4.563 6.635 1.00 85.50 78 LEU A N 1
ATOM 591 C CA . LEU A 1 78 ? 4.728 4.039 6.013 1.00 85.50 78 LEU A CA 1
ATOM 592 C C . LEU A 1 78 ? 6.007 4.607 6.634 1.00 85.50 78 LEU A C 1
ATOM 594 O O . LEU A 1 78 ? 7.044 3.957 6.545 1.00 85.50 78 LEU A O 1
ATOM 598 N N . SER A 1 79 ? 5.927 5.774 7.280 1.00 82.75 79 SER A N 1
ATOM 599 C CA . SER A 1 79 ? 7.053 6.391 7.999 1.00 82.75 79 SER A CA 1
ATOM 600 C C . SER A 1 79 ? 7.225 5.874 9.430 1.00 82.75 79 SER A C 1
ATOM 602 O O . SER A 1 79 ? 8.226 6.197 10.066 1.00 82.75 79 SER A O 1
ATOM 604 N N . SER A 1 80 ? 6.251 5.112 9.941 1.00 65.81 80 SER A N 1
ATOM 605 C CA . SER A 1 80 ? 6.323 4.460 11.255 1.00 65.81 80 SER A CA 1
ATOM 606 C C . SER A 1 80 ? 7.094 3.145 11.224 1.00 65.81 80 SER A C 1
ATOM 608 O O . SER A 1 80 ? 7.453 2.690 12.326 1.00 65.81 80 SER A O 1
#

Radius of gyration: 12.18 Å; chains: 1; bounding box: 25×33×31 Å

Secondary structure (DSSP, 8-state):
-TTS--HHHH-GGGTTHHHHHHHHHHHHHHGGGTS-HHHHHHHHHHHHHHHHHS-HHHHHHHHHTS-HHHHHHHHHHHH-